Protein AF-A0A920HSC4-F1 (afdb_monomer_lite)

pLDDT: mean 86.0, std 11.86, range [45.53, 95.19]

Structure (mmCIF, N/CA/C/O backbone):
data_AF-A0A920HSC4-F1
#
_entry.id   AF-A0A920HSC4-F1
#
loop_
_atom_site.group_PDB
_atom_site.id
_atom_site.type_symbol
_atom_site.label_atom_id
_atom_site.label_alt_id
_atom_site.label_comp_id
_atom_site.label_asym_id
_atom_site.label_entity_id
_atom_site.label_seq_id
_atom_site.pdbx_PDB_ins_code
_atom_site.Cartn_x
_atom_site.Cartn_y
_atom_site.Cartn_z
_atom_site.occupancy
_atom_site.B_iso_or_equiv
_atom_site.auth_seq_id
_atom_site.auth_comp_id
_atom_site.auth_asym_id
_atom_site.auth_atom_id
_atom_site.pdbx_PDB_model_num
ATOM 1 N N . MET A 1 1 ? 28.927 15.686 -1.92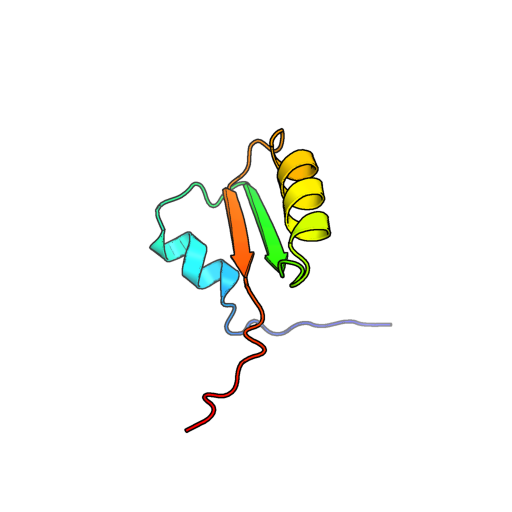9 1.00 63.41 1 MET A N 1
ATOM 2 C CA . MET A 1 1 ? 28.706 14.475 -1.106 1.00 63.41 1 MET A CA 1
ATOM 3 C C . MET A 1 1 ? 28.163 13.377 -2.016 1.00 63.41 1 MET A C 1
ATOM 5 O O . MET A 1 1 ? 27.241 13.666 -2.765 1.00 63.41 1 MET A O 1
ATOM 9 N N . ARG A 1 2 ? 28.767 12.179 -2.041 1.00 86.50 2 ARG A N 1
ATOM 10 C CA . ARG A 1 2 ? 28.294 11.045 -2.863 1.00 86.50 2 ARG A CA 1
ATOM 11 C C . ARG A 1 2 ? 27.350 10.179 -2.027 1.00 86.50 2 ARG A C 1
ATOM 13 O O . ARG A 1 2 ? 27.748 9.715 -0.966 1.00 86.50 2 ARG A O 1
ATOM 20 N N . VAL A 1 3 ? 26.122 9.988 -2.504 1.00 90.19 3 VAL A N 1
ATOM 21 C CA . VAL A 1 3 ? 25.119 9.087 -1.918 1.00 90.19 3 VAL A CA 1
ATOM 22 C C . VAL A 1 3 ? 25.018 7.866 -2.826 1.00 90.19 3 VAL A C 1
ATOM 24 O O . VAL A 1 3 ? 24.942 8.016 -4.043 1.00 90.19 3 VAL A O 1
ATOM 27 N N . THR A 1 4 ? 25.047 6.669 -2.248 1.00 89.69 4 THR A N 1
ATOM 28 C CA . THR A 1 4 ? 24.829 5.405 -2.965 1.00 89.6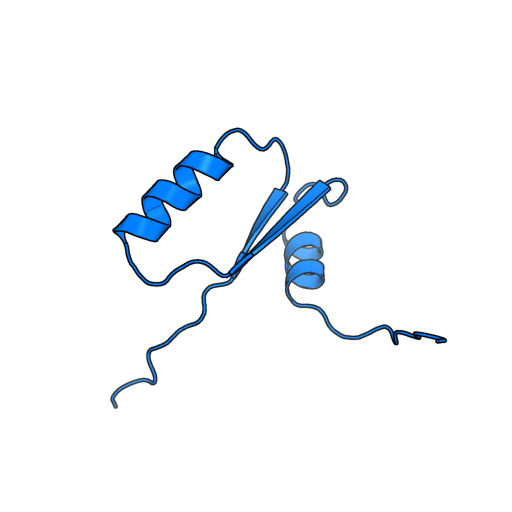9 4 THR A CA 1
ATOM 29 C C . THR A 1 4 ? 23.752 4.612 -2.237 1.00 89.69 4 THR A C 1
ATOM 31 O O . THR A 1 4 ? 23.635 4.699 -1.015 1.00 89.69 4 THR A O 1
ATOM 34 N N . SER A 1 5 ? 22.933 3.881 -2.984 1.00 89.50 5 SER A N 1
ATOM 35 C CA . SER A 1 5 ? 21.904 2.988 -2.454 1.00 89.50 5 SER A CA 1
ATOM 36 C C . SER A 1 5 ? 22.140 1.577 -2.982 1.00 89.50 5 SER A C 1
ATOM 38 O O . SER A 1 5 ? 22.614 1.390 -4.101 1.00 89.50 5 SER A O 1
ATOM 40 N N . CYS A 1 6 ? 21.823 0.579 -2.160 1.00 90.81 6 CYS A N 1
ATOM 41 C CA . CYS A 1 6 ? 21.881 -0.830 -2.533 1.00 90.81 6 CYS A CA 1
ATOM 42 C C . CYS A 1 6 ? 20.445 -1.354 -2.708 1.00 90.81 6 CYS A C 1
ATOM 44 O O . CYS A 1 6 ? 19.586 -0.998 -1.892 1.00 90.81 6 CYS A O 1
ATOM 46 N N . PRO A 1 7 ? 20.144 -2.165 -3.740 1.00 92.12 7 PRO A N 1
ATOM 47 C CA . PRO A 1 7 ? 18.846 -2.822 -3.841 1.00 92.12 7 PRO A CA 1
ATOM 48 C C . PRO A 1 7 ? 18.631 -3.784 -2.662 1.00 92.12 7 PRO A C 1
ATOM 50 O O . PRO A 1 7 ? 19.557 -4.452 -2.207 1.00 92.12 7 PRO A O 1
ATOM 53 N N . GLY A 1 8 ? 17.395 -3.863 -2.169 1.00 91.44 8 GLY A N 1
ATOM 54 C CA . GLY A 1 8 ? 17.030 -4.696 -1.024 1.00 91.44 8 GLY A CA 1
ATOM 55 C C . GLY A 1 8 ? 15.536 -5.035 -0.991 1.00 91.44 8 GLY A C 1
ATOM 56 O O . GLY A 1 8 ? 14.771 -4.538 -1.825 1.00 91.44 8 GLY A O 1
ATOM 57 N N . PRO A 1 9 ? 15.103 -5.891 -0.048 1.00 91.38 9 PRO A N 1
ATOM 58 C CA . PRO A 1 9 ? 13.709 -6.306 0.065 1.00 91.38 9 PRO A CA 1
ATOM 59 C C . PRO A 1 9 ? 12.798 -5.122 0.404 1.00 91.38 9 PRO A C 1
ATOM 61 O O . PRO A 1 9 ? 13.097 -4.311 1.279 1.00 91.38 9 PRO A O 1
ATOM 64 N N . SER A 1 10 ? 11.650 -5.050 -0.271 1.00 91.56 10 SER A N 1
ATOM 65 C CA . SER A 1 10 ? 10.675 -3.973 -0.100 1.00 91.56 10 SER A CA 1
ATOM 66 C C . SER A 1 10 ? 9.254 -4.527 -0.101 1.00 91.56 10 SER A C 1
ATOM 68 O O . SER A 1 10 ? 8.758 -5.020 -1.115 1.00 91.56 10 SER A O 1
ATOM 70 N N . SER A 1 11 ? 8.589 -4.426 1.053 1.00 91.94 11 SER A N 1
ATOM 71 C CA . SER A 1 11 ? 7.197 -4.853 1.237 1.00 91.94 11 SER A CA 1
ATOM 72 C C . SER A 1 11 ? 6.219 -4.246 0.215 1.00 91.94 11 SER A C 1
ATOM 74 O O . SER A 1 11 ? 5.473 -5.022 -0.384 1.00 91.94 11 SER A O 1
ATOM 76 N N . PRO A 1 12 ? 6.205 -2.921 -0.059 1.00 93.25 12 PRO A N 1
ATOM 77 C CA . PRO A 1 12 ? 5.258 -2.359 -1.025 1.00 93.25 12 PRO A CA 1
ATOM 78 C C . PRO A 1 12 ? 5.478 -2.871 -2.453 1.00 93.25 12 PRO A C 1
ATOM 80 O O . PRO A 1 12 ? 4.505 -3.096 -3.168 1.00 93.25 12 PRO A O 1
ATOM 83 N N . ILE A 1 13 ? 6.730 -3.114 -2.853 1.00 93.75 13 ILE A N 1
ATOM 84 C CA . ILE A 1 13 ? 7.057 -3.633 -4.191 1.00 93.75 13 ILE A CA 1
ATOM 85 C C . ILE A 1 13 ? 6.572 -5.081 -4.332 1.00 93.75 13 ILE A C 1
ATOM 87 O O . ILE A 1 13 ? 5.942 -5.434 -5.329 1.00 93.75 13 ILE A O 1
ATOM 91 N N . ALA A 1 14 ? 6.796 -5.911 -3.313 1.00 94.06 14 ALA A N 1
ATOM 92 C CA . ALA A 1 14 ? 6.281 -7.277 -3.295 1.00 94.06 14 ALA A CA 1
ATOM 93 C C . ALA A 1 14 ? 4.742 -7.307 -3.336 1.00 94.06 14 ALA A C 1
ATOM 95 O O . ALA A 1 14 ? 4.156 -8.043 -4.127 1.00 94.06 14 ALA A O 1
ATOM 96 N N . ALA A 1 15 ? 4.084 -6.464 -2.533 1.00 94.00 15 ALA A N 1
ATOM 97 C CA . ALA A 1 15 ? 2.627 -6.406 -2.457 1.00 94.00 15 ALA A CA 1
ATOM 98 C C . ALA A 1 15 ? 1.976 -6.020 -3.794 1.00 94.00 15 ALA A C 1
ATOM 100 O O . ALA A 1 15 ? 1.009 -6.662 -4.196 1.00 94.00 15 ALA A O 1
ATOM 101 N N . ILE A 1 16 ? 2.497 -5.007 -4.499 1.00 95.19 16 ILE A N 1
ATOM 102 C CA . ILE A 1 16 ? 1.926 -4.594 -5.792 1.00 95.19 16 ILE A CA 1
ATOM 103 C C . ILE A 1 16 ? 2.188 -5.607 -6.905 1.00 95.19 16 ILE A C 1
ATOM 105 O O . ILE A 1 16 ? 1.337 -5.813 -7.762 1.00 95.19 16 ILE A O 1
ATOM 109 N N . THR A 1 17 ? 3.335 -6.285 -6.860 1.00 94.62 17 THR A N 1
ATOM 110 C CA . THR A 1 17 ? 3.665 -7.335 -7.833 1.00 94.62 17 THR A CA 1
ATOM 111 C C . THR A 1 17 ? 2.691 -8.506 -7.716 1.00 94.62 17 THR A C 1
ATOM 113 O O . THR A 1 17 ? 2.242 -9.047 -8.721 1.00 94.62 17 THR A O 1
ATOM 116 N N . LEU A 1 18 ? 2.329 -8.871 -6.484 1.00 94.81 18 LEU A N 1
ATOM 117 C CA . LEU A 1 18 ? 1.414 -9.977 -6.204 1.00 94.81 18 LEU 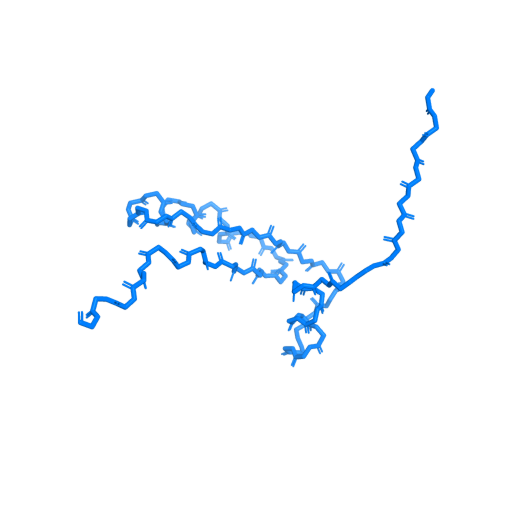A CA 1
ATOM 118 C C . LEU A 1 18 ? -0.067 -9.600 -6.337 1.00 94.81 18 LEU A C 1
ATOM 120 O O . LEU A 1 18 ? -0.896 -10.486 -6.521 1.00 94.81 18 LEU A O 1
ATOM 124 N N . SER A 1 19 ? -0.424 -8.317 -6.232 1.00 93.69 19 SER A N 1
ATOM 125 C CA . SER A 1 19 ? -1.829 -7.889 -6.261 1.00 93.69 19 SER A CA 1
ATOM 126 C C . SER A 1 19 ? -2.444 -7.870 -7.661 1.00 93.69 19 SER A C 1
ATOM 128 O O . SER A 1 19 ? -3.665 -7.800 -7.778 1.00 93.69 19 SER A O 1
ATOM 130 N N . GLY A 1 20 ? -1.624 -7.893 -8.7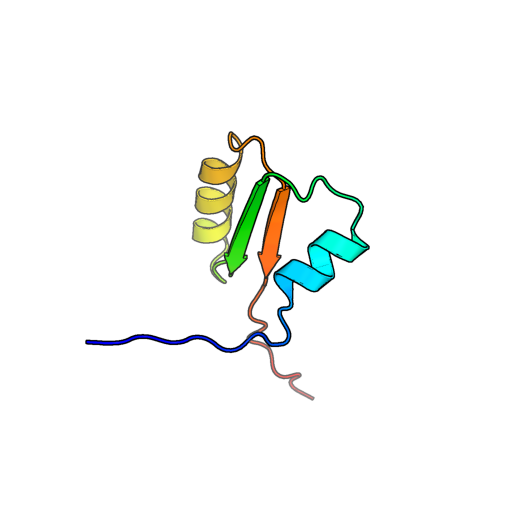18 1.00 93.25 20 GLY A N 1
ATOM 131 C CA . GLY A 1 20 ? -2.092 -7.753 -10.101 1.00 93.25 20 GLY A CA 1
ATOM 132 C C . GLY A 1 20 ? -2.650 -6.363 -10.433 1.00 93.25 20 GLY A C 1
ATOM 133 O O . GLY A 1 20 ? -3.257 -6.181 -11.486 1.00 93.25 20 GLY A O 1
ATOM 134 N N . LEU A 1 21 ? -2.465 -5.379 -9.545 1.00 94.31 21 LEU A N 1
ATOM 135 C CA . LEU A 1 21 ? -2.862 -3.992 -9.782 1.00 94.31 21 LEU A CA 1
ATOM 136 C C . LEU A 1 21 ? -1.835 -3.268 -10.671 1.00 94.31 21 LEU A C 1
ATOM 138 O O . LEU A 1 21 ? -0.670 -3.668 -10.719 1.00 94.31 21 LEU A O 1
ATOM 142 N N . PRO A 1 22 ? -2.222 -2.166 -11.341 1.00 93.19 22 PRO A N 1
ATOM 143 C CA . PRO A 1 22 ? -1.293 -1.372 -12.139 1.00 93.19 22 PRO A CA 1
ATOM 144 C C . PRO A 1 22 ? -0.089 -0.897 -11.313 1.00 93.19 22 PRO A C 1
ATOM 146 O O . PRO A 1 22 ? -0.249 -0.141 -10.352 1.00 93.19 22 PRO A O 1
ATOM 149 N N . SER A 1 23 ? 1.116 -1.320 -11.704 1.00 91.50 23 SER A N 1
ATOM 150 C CA . SER A 1 23 ? 2.386 -0.959 -11.055 1.00 91.50 23 SER A CA 1
ATOM 151 C C . SER A 1 23 ? 3.040 0.309 -11.614 1.00 91.50 23 SER A C 1
ATOM 153 O O . SER A 1 23 ? 4.023 0.779 -11.050 1.00 91.50 23 SER A O 1
ATOM 155 N N . ASP A 1 24 ? 2.468 0.891 -12.673 1.00 91.88 24 ASP A N 1
ATOM 156 C CA . ASP A 1 24 ? 2.951 2.110 -13.342 1.00 91.88 24 ASP A CA 1
ATOM 157 C C . ASP A 1 24 ? 2.960 3.331 -12.407 1.00 91.88 24 ASP A C 1
ATOM 159 O O . ASP A 1 24 ? 3.934 4.080 -12.335 1.00 91.88 24 ASP A O 1
ATOM 163 N N . LYS A 1 25 ? 1.883 3.512 -11.635 1.00 92.06 25 LYS A N 1
ATOM 164 C CA . LYS A 1 25 ? 1.758 4.582 -10.640 1.00 92.06 25 LYS A CA 1
ATOM 165 C C . LYS A 1 25 ? 1.156 4.006 -9.377 1.00 92.06 25 LYS A C 1
ATOM 167 O O . LYS A 1 25 ? -0.001 3.581 -9.372 1.00 92.06 25 LYS A O 1
ATOM 172 N N . PHE A 1 26 ? 1.923 4.051 -8.295 1.00 93.06 26 PHE A N 1
ATOM 173 C CA . PHE A 1 26 ? 1.439 3.663 -6.982 1.00 93.06 26 PHE A CA 1
ATOM 174 C C . PHE A 1 26 ? 1.841 4.668 -5.910 1.00 93.06 26 PHE A C 1
ATOM 176 O O . PHE A 1 26 ? 2.859 5.352 -6.006 1.00 93.06 26 PHE A O 1
ATOM 183 N N . PHE A 1 27 ? 1.016 4.750 -4.876 1.00 92.69 27 PHE A N 1
ATOM 184 C CA . PHE A 1 27 ? 1.253 5.571 -3.705 1.00 92.69 27 PHE A CA 1
ATOM 185 C C . PHE A 1 27 ? 1.348 4.666 -2.488 1.00 92.69 27 PHE A C 1
ATOM 187 O O . PHE A 1 27 ? 0.406 3.945 -2.170 1.00 92.69 27 PHE A O 1
ATOM 194 N N . PHE A 1 28 ? 2.485 4.705 -1.802 1.00 92.31 28 PHE A N 1
ATOM 195 C CA . PHE A 1 28 ? 2.714 3.910 -0.606 1.00 92.31 28 PHE A CA 1
ATOM 196 C C . PHE A 1 28 ? 2.722 4.795 0.643 1.00 92.31 28 PHE A C 1
ATOM 198 O O . PHE A 1 28 ? 3.449 5.792 0.699 1.00 92.31 28 PHE A O 1
ATOM 205 N N . ARG A 1 29 ? 1.944 4.416 1.667 1.00 90.62 29 ARG A N 1
ATOM 206 C CA . ARG A 1 29 ? 1.991 5.080 2.975 1.00 90.62 29 ARG A CA 1
ATOM 207 C C . ARG A 1 29 ? 1.575 4.188 4.145 1.00 90.62 29 ARG A C 1
ATOM 209 O O . ARG A 1 29 ? 0.841 3.215 3.999 1.00 90.62 29 ARG A O 1
ATOM 216 N N . ILE A 1 30 ? 2.024 4.583 5.335 1.00 89.75 30 ILE A N 1
ATOM 217 C CA . ILE A 1 30 ? 1.609 4.039 6.627 1.00 89.75 30 ILE A CA 1
ATOM 218 C C . ILE A 1 30 ? 0.368 4.779 7.153 1.00 89.75 30 ILE A C 1
ATOM 220 O O . ILE A 1 30 ? 0.359 6.007 7.235 1.00 89.75 30 ILE A O 1
ATOM 224 N N . LEU A 1 31 ? -0.672 4.042 7.542 1.00 87.56 31 LEU A N 1
ATOM 225 C CA . LEU A 1 31 ? -1.907 4.623 8.077 1.00 87.56 31 LEU A CA 1
ATOM 226 C C . LEU A 1 31 ? -1.753 5.133 9.518 1.00 87.56 31 LEU A C 1
ATOM 228 O O . LEU A 1 31 ? -1.160 4.439 10.351 1.00 87.56 31 LEU A O 1
ATOM 232 N N . PRO A 1 32 ? -2.378 6.277 9.860 1.00 85.62 32 PRO A N 1
ATOM 233 C CA . PRO A 1 32 ? -2.483 6.719 11.242 1.00 85.62 32 PRO A CA 1
ATOM 234 C C . PRO A 1 32 ? -3.388 5.781 12.057 1.00 85.62 32 PRO A C 1
ATOM 236 O O . PRO A 1 32 ? -4.380 5.243 11.564 1.00 85.62 32 PRO A O 1
ATOM 239 N N . VAL A 1 33 ? -3.064 5.622 13.344 1.00 83.31 33 VAL A N 1
ATOM 240 C CA . VAL A 1 33 ? -3.808 4.750 14.275 1.00 83.31 33 VAL A CA 1
ATOM 241 C C . VAL A 1 33 ? -5.148 5.372 14.695 1.00 83.31 33 VAL A C 1
ATOM 243 O O . VAL A 1 33 ? -6.119 4.664 14.953 1.00 83.31 33 VAL A O 1
ATOM 246 N N . LYS A 1 34 ? -5.223 6.709 14.750 1.00 85.38 34 LYS A N 1
ATOM 247 C CA . LYS A 1 34 ? -6.421 7.444 15.180 1.00 85.38 34 LYS A CA 1
ATOM 248 C C . LYS A 1 34 ? -7.504 7.403 14.098 1.00 85.38 34 LYS A C 1
ATOM 250 O O . LYS A 1 34 ? -7.257 7.779 12.956 1.00 85.38 34 LYS A O 1
ATOM 255 N N . VAL A 1 35 ? -8.726 7.027 14.484 1.00 84.38 35 VAL A N 1
ATOM 256 C CA . VAL A 1 35 ? -9.862 6.827 13.560 1.00 84.38 35 VAL A CA 1
ATOM 257 C C . VAL A 1 35 ? -10.228 8.096 12.789 1.00 84.38 35 VAL A C 1
ATOM 259 O O . VAL A 1 35 ? -10.468 8.014 11.589 1.00 84.38 35 VAL A O 1
ATOM 262 N N . LYS A 1 36 ? -10.245 9.261 13.455 1.00 87.88 36 LYS A N 1
ATOM 263 C CA . LYS A 1 36 ? -10.559 10.548 12.813 1.00 87.88 36 LYS A CA 1
ATOM 264 C C . LYS A 1 36 ? -9.522 10.881 11.737 1.00 87.88 36 LYS A C 1
ATOM 266 O O . LYS A 1 36 ? -9.859 10.881 10.565 1.00 87.88 36 LYS A O 1
ATOM 271 N N . ALA A 1 37 ? -8.246 10.935 12.126 1.00 85.56 37 ALA A N 1
ATOM 272 C CA . ALA A 1 37 ? -7.134 11.172 11.205 1.00 85.56 37 ALA A CA 1
ATOM 273 C C . ALA A 1 37 ? -7.094 10.177 10.034 1.00 85.56 37 ALA A C 1
ATOM 275 O O . ALA A 1 37 ? -6.757 10.561 8.925 1.00 85.56 37 ALA A O 1
ATOM 276 N N . LYS A 1 38 ? -7.461 8.905 10.247 1.00 86.62 38 LYS A N 1
ATOM 277 C CA . LYS A 1 38 ? -7.572 7.927 9.156 1.00 86.62 38 LYS A CA 1
ATOM 278 C C . LYS A 1 38 ? -8.672 8.298 8.158 1.00 86.62 38 LYS A C 1
ATOM 280 O O . LYS A 1 38 ? -8.461 8.117 6.965 1.00 86.62 38 LYS A O 1
ATOM 285 N N . LYS A 1 39 ? -9.840 8.745 8.631 1.00 88.75 39 LYS A N 1
ATOM 286 C CA . LYS A 1 39 ? -10.949 9.142 7.755 1.00 88.75 39 LYS A CA 1
ATOM 287 C C . LYS A 1 39 ? -10.562 10.356 6.927 1.00 88.75 39 LYS A C 1
ATOM 289 O O . LYS A 1 39 ? -10.574 10.221 5.712 1.00 88.75 39 LYS A O 1
ATOM 294 N N . ASP A 1 40 ? -10.137 11.442 7.575 1.00 89.50 40 ASP A N 1
ATOM 295 C CA . ASP A 1 40 ? -9.679 12.662 6.895 1.00 89.50 40 ASP A CA 1
ATOM 296 C C . ASP A 1 40 ? -8.631 12.315 5.823 1.00 89.50 40 ASP A C 1
ATOM 298 O O . ASP A 1 40 ? -8.770 12.673 4.658 1.00 89.50 40 ASP A O 1
ATOM 302 N N . TYR A 1 41 ? -7.660 11.473 6.187 1.00 88.38 41 TYR A N 1
ATOM 303 C CA . TYR A 1 41 ? -6.604 11.049 5.277 1.00 88.38 41 TYR A CA 1
ATOM 304 C C . TYR A 1 41 ? -7.109 10.235 4.077 1.00 88.38 41 TYR A C 1
ATOM 306 O O . TYR A 1 41 ? -6.646 10.411 2.953 1.00 88.38 41 TYR A O 1
ATOM 314 N N . LEU A 1 42 ? -8.066 9.329 4.286 1.00 87.94 42 LEU A N 1
ATOM 315 C CA . LEU A 1 42 ? -8.673 8.588 3.182 1.00 87.94 42 LEU A CA 1
ATOM 316 C C . LEU A 1 42 ? -9.493 9.502 2.271 1.00 87.94 42 LEU A C 1
ATOM 318 O O . LEU A 1 42 ? -9.540 9.239 1.074 1.00 87.94 42 LEU A O 1
ATOM 322 N N . GLU A 1 43 ? -10.113 10.557 2.804 1.00 90.94 43 GLU A N 1
ATOM 323 C CA . GLU A 1 43 ? -10.850 11.530 1.994 1.00 90.94 43 GLU A CA 1
ATOM 324 C C . GLU A 1 43 ? -9.930 12.310 1.059 1.00 90.94 43 GLU A C 1
ATOM 326 O O . GLU A 1 43 ? -10.257 12.449 -0.119 1.00 90.94 43 GLU A O 1
ATOM 331 N N . GLU A 1 44 ? -8.755 12.723 1.536 1.00 89.25 44 GLU A N 1
ATOM 332 C CA . GLU A 1 44 ? -7.740 13.388 0.709 1.00 89.25 44 GLU A CA 1
ATOM 333 C C . GLU A 1 44 ? -7.257 12.499 -0.449 1.00 89.25 44 GLU A C 1
ATOM 335 O O . GLU A 1 44 ? -7.001 12.976 -1.556 1.00 89.25 44 GLU A O 1
ATOM 340 N N . LEU A 1 45 ? -7.162 11.187 -0.222 1.00 89.69 45 LEU A N 1
ATOM 341 C CA . LEU A 1 45 ? -6.655 10.237 -1.214 1.00 89.69 45 LEU A CA 1
ATOM 342 C C . LEU A 1 45 ? -7.708 9.761 -2.226 1.00 89.69 45 LEU A C 1
ATOM 344 O O . LEU A 1 45 ? -7.335 9.141 -3.223 1.00 89.69 45 LEU A O 1
ATOM 348 N N . LYS A 1 46 ? -9.002 10.053 -2.020 1.00 87.81 46 LYS A N 1
ATOM 349 C CA . LYS A 1 46 ? -10.097 9.578 -2.894 1.00 87.81 46 LYS A CA 1
ATOM 350 C C . LYS A 1 46 ? -9.904 9.943 -4.367 1.00 87.81 46 LYS A C 1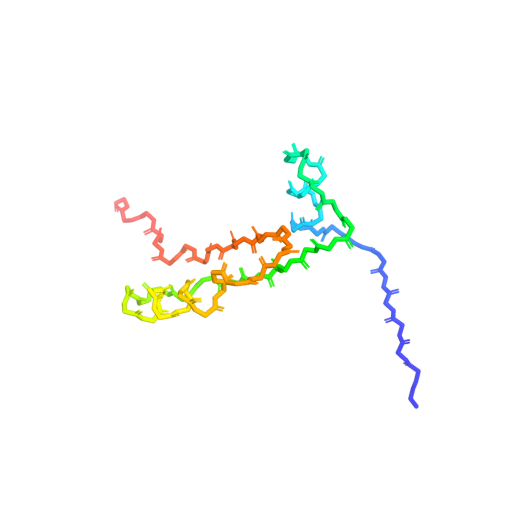
ATOM 352 O O . LYS A 1 46 ? -10.344 9.198 -5.235 1.00 87.81 46 LYS A O 1
ATOM 357 N N . ASN A 1 47 ? -9.282 11.087 -4.654 1.00 88.75 47 ASN A N 1
ATOM 358 C CA . ASN A 1 47 ? -9.166 11.605 -6.020 1.00 88.75 47 ASN A CA 1
ATOM 359 C C . ASN A 1 47 ? -7.873 11.174 -6.738 1.00 88.75 47 ASN A C 1
ATOM 361 O O . ASN A 1 47 ? -7.608 11.585 -7.869 1.00 88.75 47 ASN A O 1
ATOM 365 N N . ILE A 1 48 ? -7.039 10.356 -6.092 1.00 89.12 48 ILE A N 1
ATOM 366 C CA . ILE A 1 48 ? -5.780 9.898 -6.673 1.00 89.12 48 ILE A CA 1
ATOM 367 C C . ILE A 1 48 ? -6.052 8.696 -7.579 1.00 89.12 48 ILE A C 1
ATOM 369 O O . ILE A 1 48 ? -6.414 7.614 -7.127 1.00 89.12 48 ILE A O 1
ATOM 373 N N . LYS A 1 49 ? -5.824 8.881 -8.881 1.00 86.31 49 LYS A N 1
ATOM 374 C CA . LYS A 1 49 ? -5.926 7.824 -9.897 1.00 86.31 49 LYS A CA 1
ATOM 375 C C . LYS A 1 49 ? -4.633 7.002 -9.964 1.00 86.31 49 LYS A C 1
ATOM 377 O O . LYS A 1 49 ? -3.918 7.043 -10.964 1.00 86.31 49 LYS A O 1
ATOM 382 N N . SER A 1 50 ? -4.295 6.313 -8.880 1.00 92.25 50 SER A N 1
ATOM 383 C CA . SER A 1 50 ? -3.134 5.420 -8.805 1.00 92.25 50 SER A CA 1
ATOM 384 C C . SER A 1 50 ? -3.383 4.272 -7.827 1.00 92.25 50 SER A C 1
ATOM 386 O O . SER A 1 50 ? -4.339 4.299 -7.048 1.00 92.25 50 SER A O 1
ATOM 388 N N . THR A 1 51 ? -2.539 3.243 -7.868 1.00 93.25 51 THR A N 1
ATOM 389 C CA . THR A 1 51 ? -2.637 2.111 -6.941 1.00 93.25 51 THR A CA 1
ATOM 390 C C . THR A 1 51 ? -2.227 2.551 -5.536 1.00 93.25 51 THR A C 1
ATOM 392 O O . THR A 1 51 ? -1.080 2.927 -5.305 1.00 93.25 51 THR A O 1
ATOM 395 N N . LEU A 1 52 ? -3.145 2.502 -4.572 1.00 93.25 52 LEU A N 1
ATOM 396 C CA . LEU A 1 52 ? -2.874 2.906 -3.191 1.00 93.25 52 LEU A CA 1
ATOM 397 C C . LEU A 1 52 ? -2.450 1.692 -2.351 1.00 93.25 52 LEU A C 1
ATOM 399 O O . LEU A 1 52 ? -3.227 0.758 -2.156 1.00 93.25 52 LEU A O 1
ATOM 403 N N . ILE A 1 53 ? -1.223 1.714 -1.830 1.00 93.50 53 ILE A N 1
ATOM 404 C CA . ILE A 1 53 ? -0.666 0.688 -0.943 1.00 93.50 53 ILE A CA 1
ATOM 405 C C . ILE A 1 53 ? -0.614 1.241 0.480 1.00 93.50 53 ILE A C 1
ATOM 407 O O . ILE A 1 53 ? 0.109 2.195 0.781 1.00 93.50 53 ILE A O 1
ATOM 411 N N . PHE A 1 54 ? -1.353 0.596 1.375 1.00 91.69 54 PHE A N 1
ATOM 412 C CA . PHE A 1 54 ? -1.487 1.006 2.764 1.00 91.69 54 PHE A CA 1
ATOM 413 C C . PHE A 1 54 ? -0.861 -0.023 3.698 1.00 91.69 54 PHE A C 1
ATOM 415 O O . PHE A 1 54 ? -1.366 -1.137 3.822 1.00 91.69 54 PHE A O 1
ATOM 422 N N . LEU A 1 55 ? 0.206 0.361 4.401 1.00 89.62 55 LEU A N 1
ATOM 423 C CA . LEU A 1 55 ? 0.714 -0.425 5.524 1.00 89.62 55 LEU A CA 1
ATOM 424 C C . LEU A 1 55 ? 0.142 0.098 6.837 1.00 89.62 55 LEU A C 1
ATOM 426 O O . LEU A 1 55 ? -0.074 1.294 7.031 1.00 89.62 55 LEU A O 1
ATOM 430 N N . ARG A 1 56 ? -0.098 -0.815 7.769 1.00 82.94 56 ARG A N 1
ATOM 431 C CA . ARG A 1 56 ? -0.532 -0.483 9.121 1.00 82.94 56 ARG A CA 1
ATOM 432 C C . ARG A 1 56 ? 0.552 -0.917 10.089 1.00 82.94 56 ARG A C 1
ATOM 434 O O . ARG A 1 56 ? 0.922 -2.085 10.113 1.00 82.94 56 ARG A O 1
ATOM 441 N N . ALA A 1 57 ? 1.014 0.007 10.921 1.00 78.38 57 ALA A N 1
ATOM 442 C CA . ALA A 1 57 ? 1.771 -0.367 12.103 1.00 78.38 57 ALA A CA 1
ATOM 443 C C . ALA A 1 57 ? 0.794 -0.984 13.115 1.00 78.38 57 ALA A C 1
ATOM 445 O O . ALA A 1 57 ? -0.158 -0.335 13.558 1.00 78.38 57 ALA A O 1
ATOM 446 N N . GLN A 1 58 ? 0.984 -2.260 13.429 1.00 67.81 58 GLN A N 1
ATOM 447 C CA . GLN A 1 58 ? 0.221 -2.952 14.462 1.00 67.81 58 GLN A CA 1
ATOM 448 C C . GLN A 1 58 ? 0.845 -2.668 15.830 1.00 67.81 58 GLN A C 1
ATOM 450 O O . GLN A 1 58 ? 1.812 -3.298 16.241 1.00 67.81 58 GLN A O 1
ATOM 455 N N . THR A 1 59 ? 0.305 -1.688 16.546 1.00 64.31 59 THR A N 1
ATOM 456 C CA . THR A 1 59 ? 0.590 -1.483 17.970 1.00 64.31 59 THR A CA 1
ATOM 457 C C . THR A 1 59 ? -0.422 -2.281 18.779 1.00 64.31 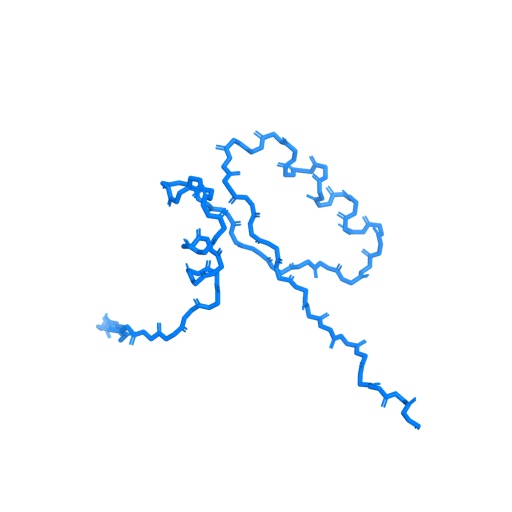59 THR A C 1
ATOM 459 O O . THR A 1 59 ? -1.473 -1.789 19.176 1.00 64.31 59 THR A O 1
ATOM 462 N N . GLY A 1 60 ? -0.122 -3.561 18.944 1.00 59.72 60 GLY A N 1
ATOM 463 C CA . GLY A 1 60 ? -0.962 -4.511 19.657 1.00 59.72 60 GLY A CA 1
ATOM 464 C C . GLY A 1 60 ? -0.208 -5.815 19.788 1.00 59.72 60 GLY A C 1
ATOM 465 O O . GLY A 1 60 ? -0.533 -6.788 19.117 1.00 59.72 60 GLY A O 1
ATOM 466 N N . LEU A 1 61 ? 0.849 -5.801 20.601 1.00 50.91 61 LEU A N 1
ATOM 467 C CA . LEU A 1 61 ? 1.418 -7.036 21.116 1.00 50.91 61 LEU A CA 1
ATOM 468 C C . LEU A 1 61 ? 0.261 -7.776 21.795 1.00 50.91 61 LEU A C 1
ATOM 470 O O . LEU A 1 61 ? -0.434 -7.183 22.622 1.00 50.91 61 LEU A O 1
ATOM 474 N N . LEU A 1 62 ? 0.002 -9.007 21.352 1.00 50.53 62 LEU A N 1
ATOM 475 C CA . LEU A 1 62 ? -0.974 -9.909 21.950 1.00 50.53 62 LEU A CA 1
ATOM 476 C C . LEU A 1 62 ? -0.768 -9.871 23.468 1.00 50.53 62 LEU A C 1
ATOM 478 O O . LEU A 1 62 ? 0.247 -10.357 23.961 1.00 50.53 62 LEU A O 1
ATOM 482 N N . LYS A 1 63 ? -1.699 -9.251 24.200 1.00 50.84 63 LYS A N 1
ATOM 483 C CA . LYS A 1 63 ? -1.871 -9.546 25.621 1.00 50.84 63 LYS A CA 1
ATOM 484 C C . LYS A 1 63 ? -2.417 -10.971 25.665 1.00 50.84 63 LYS A C 1
ATOM 486 O O . LYS A 1 63 ? -3.626 -11.156 25.547 1.00 50.84 63 LYS A O 1
ATOM 491 N N . LEU A 1 64 ? -1.505 -11.941 25.668 1.00 45.53 64 LEU A N 1
ATOM 492 C CA . LEU A 1 64 ? -1.762 -13.246 26.266 1.00 45.53 64 LEU A CA 1
ATOM 493 C C . LEU A 1 64 ? -1.977 -13.049 27.770 1.00 45.53 64 LEU A C 1
ATOM 495 O O . LEU A 1 64 ? -1.314 -12.145 28.334 1.00 45.53 64 LEU A O 1
#

Radius of gyration: 15.41 Å; chains: 1; bounding box: 40×28×40 Å

Sequence (64 aa):
MRVTSCPGPSSPIAAITLSGLPSDKFFFRILPVKVKAKKDYLEELKNIKSTLIFLRAQTGLLKL

Foldseek 3Di:
DDDDDDDDDDPVVVVCVVVVFDPPFEDEDEADPDPVSNVVVVVVCVPDPGHYHYDYDDPDDDPD

Secondary structure (DSSP, 8-state):
----------HHHHHHHHHTS--SSEEEEEEPSSHHHHHHHHHHHTT--SEEEEEE--------